Protein AF-A0A813ID48-F1 (afdb_monomer)

Organism: Polarella glacialis (NCBI:txid89957)

Sequence (102 aa):
VVLSDLGELQAEATKAHIAMNQPALGSARGAASYATLDWDRLPDRAAFGYFDVVFAGDVIWHETLVEPFLKALSWAASGPGLGEAVLSHKVRDKESVDLFEK

Solvent-accessible surface area (backbone atoms only — not comparable to full-atom values): 6299 Å² total; per-residue (Å²): 89,78,45,68,44,76,40,71,77,58,46,55,54,50,51,50,52,48,62,74,40,43,69,60,32,53,74,70,75,47,60,75,48,78,48,75,50,38,52,92,59,71,72,63,55,84,83,75,58,66,36,48,65,47,76,50,69,60,76,69,81,49,78,84,40,49,64,40,47,51,52,40,50,53,56,59,54,67,31,82,72,47,76,49,78,48,80,47,68,75,88,73,52,74,76,64,48,63,74,76,76,118

Secondary structure (DSSP, 8-state):
-EEEES-THHHHHHHHHHHHHHHHHHHTT---EEEE--TTSPPPHHHH---SEEEEES---SGGGHHHHHHHHHHHHTSTT--EEEEE-----HHHHTTT--

Mean predicted aligned error: 5.41 Å

Foldseek 3Di:
DEAEDQDDPVQVVVVVVQVVCVVVCVVVVHHYYYDYADLVDGDDDVVVDADQEAEDEAQCLDPVVVVSVVSSQCSNQVDPNHDYYYYHHDDDDPVNNVVPPD

Radius of gyration: 15.35 Å; Cα contacts (8 Å, |Δi|>4): 109; chains: 1; bounding box: 36×31×41 Å

Structure (mmCIF, N/CA/C/O backbone):
data_AF-A0A813ID48-F1
#
_entry.id   AF-A0A813ID48-F1
#
loop_
_atom_site.group_PDB
_atom_site.id
_atom_site.type_symbol
_atom_site.label_atom_id
_atom_site.label_alt_id
_atom_site.label_comp_id
_atom_site.label_asym_id
_atom_site.label_entity_id
_atom_site.label_seq_id
_atom_site.pdbx_PDB_ins_code
_atom_site.Cartn_x
_atom_site.Cartn_y
_atom_site.Cartn_z
_atom_site.occupancy
_atom_site.B_iso_or_equiv
_atom_site.auth_seq_id
_atom_site.auth_comp_id
_atom_site.auth_asym_id
_atom_site.auth_atom_id
_atom_site.pdbx_PDB_model_num
ATOM 1 N N . VAL A 1 1 ? -9.184 3.116 5.670 1.00 93.44 1 VAL A N 1
ATOM 2 C CA . VAL A 1 1 ? -8.216 2.701 4.630 1.00 93.44 1 VAL A CA 1
ATOM 3 C C . VAL A 1 1 ? -6.830 3.136 5.056 1.00 93.44 1 VAL A C 1
ATOM 5 O O . VAL A 1 1 ? -6.678 4.264 5.509 1.00 93.44 1 VAL A O 1
ATOM 8 N N . VAL A 1 2 ? -5.843 2.256 4.930 1.00 96.00 2 VAL A N 1
ATOM 9 C CA . VAL A 1 2 ? -4.428 2.614 5.073 1.00 96.00 2 VAL A CA 1
ATOM 10 C C . VAL A 1 2 ? -3.844 2.669 3.666 1.00 96.00 2 VAL A C 1
ATOM 12 O O . VAL A 1 2 ? -3.940 1.690 2.933 1.00 96.00 2 VAL A O 1
ATOM 15 N N . LEU A 1 3 ? -3.310 3.822 3.272 1.00 96.00 3 LEU A N 1
ATOM 16 C CA . LEU A 1 3 ? -2.565 3.995 2.027 1.00 96.00 3 LEU A CA 1
ATOM 17 C C . LEU A 1 3 ? -1.080 3.796 2.322 1.00 96.00 3 LEU A C 1
ATOM 19 O O . LEU A 1 3 ? -0.583 4.307 3.327 1.00 96.00 3 LE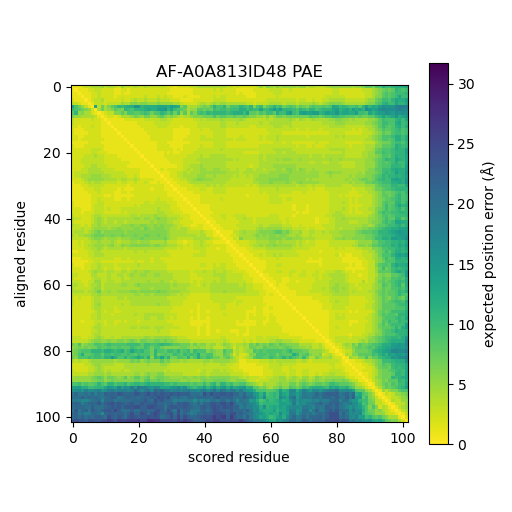U A O 1
ATOM 23 N N . SER A 1 4 ? -0.374 3.073 1.458 1.00 95.25 4 SER A N 1
ATOM 24 C CA . SER A 1 4 ? 1.031 2.744 1.684 1.00 95.25 4 SER A CA 1
ATOM 25 C C . SER A 1 4 ? 1.882 2.858 0.433 1.00 95.25 4 SER A C 1
ATOM 27 O O . SER A 1 4 ? 1.420 2.532 -0.655 1.00 95.25 4 SER A O 1
ATOM 29 N N . ASP A 1 5 ? 3.132 3.268 0.628 1.00 93.81 5 ASP A N 1
ATOM 30 C CA . ASP A 1 5 ? 4.184 3.353 -0.389 1.00 93.81 5 ASP A CA 1
ATOM 31 C C . ASP A 1 5 ? 5.555 3.191 0.307 1.00 93.81 5 ASP A C 1
ATOM 33 O O . ASP A 1 5 ? 5.615 3.176 1.543 1.00 93.81 5 ASP A O 1
ATOM 37 N N . LEU A 1 6 ? 6.648 3.118 -0.457 1.00 89.19 6 LEU A N 1
ATOM 38 C CA . LEU A 1 6 ? 8.023 3.005 0.040 1.00 89.19 6 LEU A CA 1
ATOM 39 C C . LEU A 1 6 ? 8.449 4.225 0.877 1.00 89.19 6 LEU A C 1
ATOM 41 O O . LEU A 1 6 ? 9.276 4.099 1.778 1.00 89.19 6 LEU A O 1
ATOM 45 N N . GLY A 1 7 ? 7.851 5.397 0.634 1.00 81.50 7 GLY A N 1
ATOM 46 C CA . GLY A 1 7 ? 8.082 6.608 1.424 1.00 81.50 7 GLY A CA 1
ATOM 47 C C . GLY A 1 7 ? 8.418 7.846 0.597 1.00 81.50 7 GLY A C 1
ATOM 48 O O . GLY A 1 7 ? 7.973 8.009 -0.537 1.00 81.50 7 GLY A O 1
ATOM 49 N N . GLU A 1 8 ? 9.195 8.738 1.216 1.00 84.19 8 GLU A N 1
ATOM 50 C CA . GLU A 1 8 ? 9.801 9.918 0.584 1.00 84.19 8 GLU A CA 1
ATOM 51 C C . GLU A 1 8 ? 8.786 10.914 -0.009 1.00 84.19 8 GLU A C 1
ATOM 53 O O . GLU A 1 8 ? 7.845 11.331 0.671 1.00 84.19 8 GLU A O 1
ATOM 58 N N . LEU A 1 9 ? 8.988 11.327 -1.267 1.00 73.38 9 LEU A N 1
ATOM 59 C CA . LEU A 1 9 ? 8.165 12.320 -1.958 1.00 73.38 9 LEU A CA 1
ATOM 60 C C . LEU A 1 9 ? 6.687 11.905 -2.011 1.00 73.38 9 LEU A C 1
ATOM 62 O O . LEU A 1 9 ? 5.805 12.757 -1.878 1.00 73.38 9 LEU A O 1
ATOM 66 N N . GLN A 1 10 ? 6.406 10.601 -2.115 1.00 84.50 10 GLN A N 1
ATOM 67 C CA . GLN A 1 10 ? 5.030 10.108 -2.209 1.00 84.50 10 GLN A CA 1
ATOM 68 C C . GLN A 1 10 ? 4.309 10.081 -0.869 1.00 84.50 10 GLN A C 1
ATOM 70 O O . GLN A 1 10 ? 3.083 10.213 -0.836 1.00 84.50 10 GLN A O 1
ATOM 75 N N . ALA A 1 11 ? 5.044 9.996 0.242 1.00 92.38 11 ALA A N 1
ATOM 76 C CA . ALA A 1 11 ? 4.453 10.095 1.569 1.00 92.38 11 ALA A CA 1
ATOM 77 C C . ALA A 1 11 ? 3.818 11.475 1.784 1.00 92.38 11 ALA A C 1
ATOM 79 O O . ALA A 1 11 ? 2.671 11.567 2.222 1.00 92.38 11 ALA A O 1
ATOM 80 N N . GLU A 1 12 ? 4.534 12.546 1.440 1.00 93.50 12 GLU A N 1
ATOM 81 C CA . GLU A 1 12 ? 4.043 13.914 1.627 1.00 93.50 12 GLU A CA 1
ATOM 82 C C . GLU A 1 12 ? 2.871 14.230 0.694 1.00 93.50 12 GLU A C 1
ATOM 84 O O . GLU A 1 12 ? 1.842 14.734 1.153 1.00 93.50 12 GLU A O 1
ATOM 89 N N . ALA A 1 13 ? 2.960 13.842 -0.583 1.00 94.38 13 ALA A N 1
ATOM 90 C CA . ALA A 1 13 ? 1.856 14.004 -1.528 1.00 94.38 13 ALA A CA 1
ATOM 91 C C . ALA A 1 13 ? 0.600 13.234 -1.083 1.00 94.38 13 ALA A C 1
ATOM 93 O O . ALA A 1 13 ? -0.505 13.781 -1.076 1.00 94.38 13 ALA A O 1
ATOM 94 N N . THR A 1 14 ? 0.757 11.983 -0.640 1.00 96.25 14 THR A N 1
ATOM 95 C CA . THR A 1 14 ? -0.370 11.160 -0.179 1.00 96.25 14 THR A CA 1
ATOM 96 C C . THR A 1 14 ? -1.017 11.743 1.072 1.00 96.25 14 THR A C 1
ATOM 98 O O . THR A 1 14 ? -2.241 11.856 1.134 1.00 96.25 14 THR A O 1
ATOM 101 N N . LYS A 1 15 ? -0.222 12.174 2.059 1.00 96.50 15 LYS A N 1
ATOM 102 C CA . LYS A 1 15 ? -0.742 12.838 3.265 1.00 96.50 15 LYS A CA 1
ATOM 103 C C . LYS A 1 15 ? -1.483 14.131 2.923 1.00 96.50 15 LYS A C 1
ATOM 105 O O . LYS A 1 15 ? -2.564 14.364 3.465 1.00 96.50 15 LYS A O 1
ATOM 110 N N . ALA A 1 16 ? -0.951 14.938 2.004 1.00 96.56 16 ALA A N 1
ATOM 111 C CA . ALA A 1 16 ? -1.615 16.150 1.534 1.00 96.56 16 ALA A CA 1
ATOM 112 C C . ALA A 1 16 ? -2.961 15.830 0.862 1.00 96.56 16 ALA A C 1
ATOM 114 O O . ALA A 1 16 ? -3.974 16.443 1.197 1.00 96.56 16 ALA A O 1
ATOM 115 N N . HIS A 1 17 ? -3.016 14.816 -0.007 1.00 96.94 17 HIS A N 1
ATOM 116 C CA . HIS A 1 17 ? -4.266 14.376 -0.631 1.00 96.94 17 HIS A CA 1
ATOM 117 C C . HIS A 1 17 ? -5.276 13.831 0.383 1.00 96.94 17 HIS A C 1
ATOM 119 O O . HIS A 1 17 ? -6.464 14.135 0.274 1.00 96.94 17 HIS A O 1
ATOM 125 N N . ILE A 1 18 ? -4.832 13.081 1.397 1.00 97.75 18 ILE A N 1
ATOM 126 C CA . ILE A 1 18 ? -5.699 12.658 2.505 1.00 97.75 18 ILE A CA 1
ATOM 127 C C . ILE A 1 18 ? -6.291 13.891 3.198 1.00 97.75 18 ILE A C 1
ATOM 129 O O . IL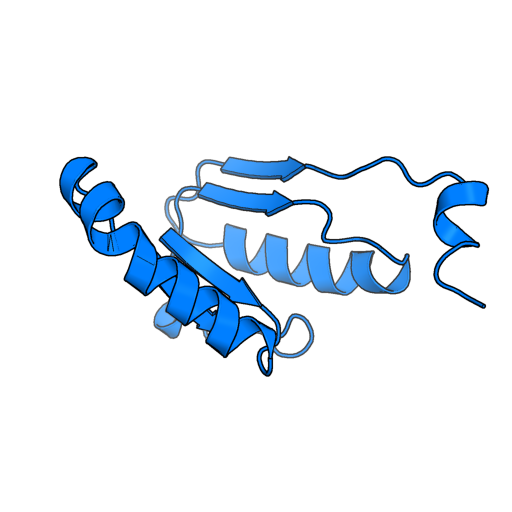E A 1 18 ? -7.505 13.951 3.387 1.00 97.75 18 ILE A O 1
ATOM 133 N N . ALA A 1 19 ? -5.462 14.884 3.542 1.00 97.62 19 ALA A N 1
ATOM 134 C CA . ALA A 1 19 ? -5.901 16.110 4.209 1.00 97.62 19 ALA A CA 1
ATOM 135 C C . ALA A 1 19 ? -6.926 16.891 3.370 1.00 97.62 19 ALA A C 1
ATOM 137 O O . ALA A 1 19 ? -7.974 17.284 3.882 1.00 97.62 19 ALA A O 1
ATOM 138 N N . MET A 1 20 ? -6.670 17.046 2.068 1.00 98.12 20 MET A N 1
ATOM 139 C CA . MET A 1 20 ? -7.578 17.717 1.132 1.00 98.12 20 MET A CA 1
ATOM 140 C C . MET A 1 20 ? -8.938 17.014 1.007 1.00 98.12 20 MET A C 1
ATOM 142 O O . MET A 1 20 ? -9.950 17.674 0.787 1.00 98.12 20 MET A O 1
ATOM 146 N N . ASN A 1 21 ? -8.980 15.688 1.172 1.00 98.06 21 ASN A N 1
ATOM 147 C CA . ASN A 1 21 ? -10.199 14.889 1.031 1.00 98.06 21 ASN A CA 1
ATOM 148 C C . ASN A 1 21 ? -10.922 14.608 2.359 1.00 98.06 21 ASN A C 1
ATOM 150 O O . ASN A 1 21 ? -11.964 13.949 2.346 1.00 98.06 21 ASN A O 1
ATOM 154 N N . GLN A 1 22 ? -10.442 15.126 3.496 1.00 97.06 22 GLN A N 1
ATOM 155 C CA . GLN A 1 22 ? -11.078 14.914 4.806 1.00 97.06 22 GLN A CA 1
ATOM 156 C C . GLN A 1 22 ? -12.589 15.217 4.835 1.00 97.06 22 GLN A C 1
ATOM 158 O O . GLN A 1 22 ? -13.329 14.404 5.392 1.00 97.06 22 GLN A O 1
ATOM 163 N N . PRO A 1 23 ? -13.105 16.295 4.204 1.00 97.25 23 PRO A N 1
ATOM 164 C CA . PRO A 1 23 ? -14.549 16.545 4.178 1.00 97.25 23 PRO A CA 1
ATOM 165 C C . PRO A 1 23 ? -15.353 15.430 3.486 1.00 97.25 23 PRO A C 1
ATOM 167 O O . PRO A 1 23 ? -16.427 15.044 3.959 1.00 97.25 23 PRO A O 1
ATOM 170 N N . ALA A 1 24 ? -14.828 14.882 2.387 1.00 97.12 24 ALA A N 1
ATOM 171 C CA . ALA A 1 24 ? -15.466 13.795 1.648 1.00 97.12 24 ALA A CA 1
ATOM 172 C C . ALA A 1 24 ? -15.386 12.472 2.425 1.00 97.12 24 ALA A C 1
ATOM 174 O O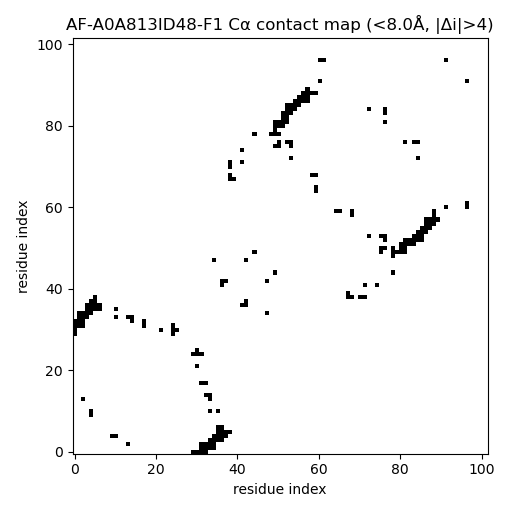 . ALA A 1 24 ? -16.386 11.761 2.532 1.00 97.12 24 ALA A O 1
ATOM 175 N N . LEU A 1 25 ? -14.230 12.186 3.038 1.00 95.25 25 LEU A N 1
ATOM 176 C CA . LEU A 1 25 ? -14.039 11.027 3.915 1.00 95.25 25 LEU A CA 1
ATOM 177 C C . LEU A 1 25 ? -15.026 11.055 5.089 1.00 95.25 25 LEU A C 1
ATOM 179 O O . LEU A 1 25 ? -15.741 10.079 5.311 1.00 95.25 25 LEU A O 1
ATOM 183 N N . GLY A 1 26 ? -15.139 12.196 5.776 1.00 95.00 26 GLY A N 1
ATOM 184 C CA . GLY A 1 26 ? -16.080 12.384 6.879 1.00 95.00 26 GLY A CA 1
ATOM 185 C C . GLY A 1 26 ? -17.539 12.200 6.453 1.00 95.00 26 GLY A C 1
ATOM 186 O O . GLY A 1 26 ? -18.301 11.522 7.142 1.00 95.00 26 GLY A O 1
ATOM 187 N N . SER A 1 27 ? -17.918 12.716 5.278 1.00 96.25 27 SER A N 1
ATOM 188 C CA . SER A 1 27 ? -19.273 12.546 4.722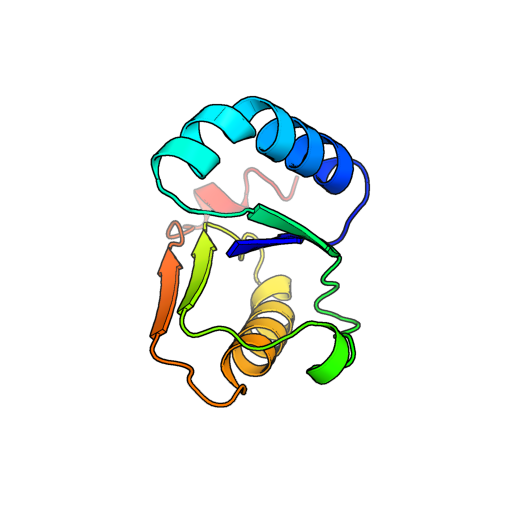 1.00 96.25 27 SER A CA 1
ATOM 189 C C . SER A 1 27 ? -19.612 11.081 4.421 1.00 96.25 27 SER A C 1
ATOM 191 O O . SER A 1 27 ? -20.749 10.655 4.620 1.00 96.25 27 SER A O 1
ATOM 193 N N . ALA A 1 28 ? -18.618 10.290 4.006 1.00 95.81 28 ALA A N 1
ATOM 194 C CA . ALA A 1 28 ? -18.742 8.849 3.790 1.00 95.81 28 ALA A CA 1
ATOM 195 C C . ALA A 1 28 ? -18.616 8.014 5.081 1.00 95.81 28 ALA A C 1
ATOM 197 O O . ALA A 1 28 ? -18.663 6.786 5.017 1.00 95.81 28 ALA A O 1
ATOM 198 N N . ARG A 1 29 ? -18.429 8.654 6.248 1.00 96.31 29 ARG A N 1
ATOM 199 C CA . ARG A 1 29 ? -18.067 8.007 7.528 1.00 96.31 29 ARG A CA 1
ATOM 200 C C . ARG A 1 29 ? -16.7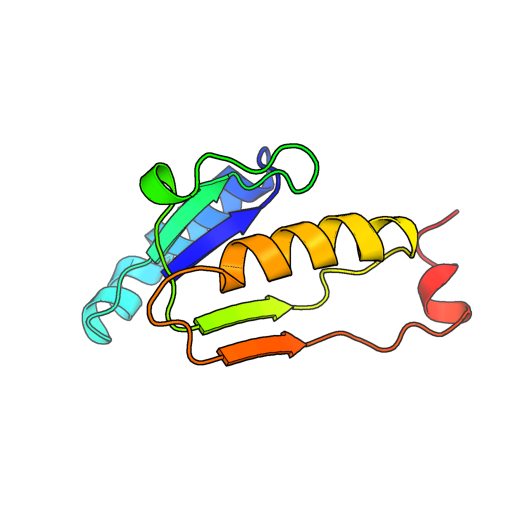97 7.151 7.433 1.00 96.31 29 ARG A C 1
ATOM 202 O O . ARG A 1 29 ? -16.627 6.192 8.183 1.00 96.31 29 ARG A O 1
ATOM 209 N N . GLY A 1 30 ? -15.922 7.489 6.493 1.00 95.31 30 GLY A N 1
ATOM 210 C CA . GLY A 1 30 ? -14.654 6.824 6.258 1.00 95.31 30 GLY A CA 1
ATOM 211 C C . GLY A 1 30 ? -13.495 7.545 6.935 1.00 95.31 30 GLY A C 1
ATOM 212 O O . GLY A 1 30 ? -13.593 8.698 7.351 1.00 95.31 30 GLY A O 1
ATOM 213 N N . ALA A 1 31 ? -12.362 6.855 6.995 1.00 96.19 31 ALA A N 1
ATOM 214 C CA . ALA A 1 31 ? -11.091 7.421 7.417 1.00 96.19 31 ALA A CA 1
ATOM 215 C C . ALA A 1 31 ? -9.967 6.891 6.525 1.00 96.19 31 ALA A C 1
ATOM 217 O O . ALA A 1 31 ? -10.002 5.737 6.075 1.00 96.19 31 ALA A O 1
ATOM 218 N N . ALA A 1 32 ? -8.964 7.733 6.296 1.00 97.31 32 ALA A N 1
ATOM 219 C CA . ALA A 1 32 ? -7.751 7.377 5.581 1.00 97.31 32 ALA A CA 1
ATOM 220 C C . ALA A 1 32 ? -6.520 7.793 6.390 1.00 97.31 32 ALA A C 1
ATOM 222 O O . ALA A 1 32 ? -6.501 8.868 6.991 1.00 97.31 32 ALA A O 1
ATOM 223 N N . SER A 1 33 ? -5.500 6.945 6.384 1.00 96.19 33 SER A N 1
ATOM 224 C CA . SER A 1 33 ? -4.179 7.228 6.944 1.00 96.19 33 SER A CA 1
ATOM 225 C C . SER A 1 33 ? -3.093 6.786 5.969 1.00 96.19 33 SER A C 1
ATOM 227 O O . SER A 1 33 ? -3.361 6.039 5.028 1.00 96.19 33 SER A O 1
ATOM 229 N N . TYR A 1 34 ? -1.873 7.269 6.191 1.00 95.81 34 TYR A N 1
ATOM 230 C CA . TYR A 1 34 ? -0.691 6.834 5.458 1.00 95.81 34 TYR A CA 1
ATOM 231 C C . TYR A 1 34 ? 0.223 6.017 6.374 1.00 95.81 34 TYR A C 1
ATOM 233 O O . TYR A 1 34 ? 0.452 6.418 7.517 1.00 95.81 34 TYR A O 1
ATOM 241 N N . ALA A 1 35 ? 0.773 4.921 5.860 1.00 94.62 35 ALA A N 1
ATOM 242 C CA . ALA A 1 35 ? 1.822 4.150 6.514 1.00 94.62 35 ALA A CA 1
ATOM 243 C C . ALA A 1 35 ? 2.859 3.691 5.484 1.00 94.62 35 ALA A C 1
ATOM 245 O O . ALA A 1 35 ? 2.504 3.211 4.412 1.00 94.62 35 ALA A O 1
ATOM 246 N N . THR A 1 36 ? 4.142 3.815 5.811 1.00 93.94 36 THR A N 1
ATOM 247 C CA . THR A 1 36 ? 5.211 3.312 4.943 1.00 93.94 36 THR A CA 1
ATOM 248 C C . THR A 1 36 ? 5.195 1.786 4.913 1.00 93.94 36 THR A C 1
ATOM 250 O O . THR A 1 36 ? 5.111 1.148 5.963 1.00 93.94 36 THR A O 1
ATOM 253 N N . LEU A 1 37 ? 5.299 1.213 3.714 1.00 94.19 37 LEU A N 1
ATOM 254 C CA . LEU A 1 37 ? 5.412 -0.224 3.497 1.00 94.19 37 LEU A CA 1
ATOM 255 C C . LEU A 1 37 ? 6.517 -0.490 2.475 1.00 94.19 37 LEU A C 1
ATOM 257 O O . LEU A 1 37 ? 6.302 -0.382 1.271 1.00 94.19 37 LEU A O 1
ATOM 261 N N . ASP A 1 38 ? 7.689 -0.855 2.980 1.00 93.75 38 ASP A N 1
ATOM 262 C CA . ASP A 1 38 ? 8.797 -1.357 2.175 1.00 93.75 38 ASP A CA 1
ATOM 263 C C . ASP A 1 38 ? 8.590 -2.860 1.926 1.00 93.75 38 ASP A C 1
ATOM 265 O O . ASP A 1 38 ? 8.505 -3.651 2.869 1.00 93.75 38 ASP A O 1
ATOM 269 N N . TRP A 1 39 ? 8.475 -3.260 0.660 1.00 94.38 39 TRP A N 1
ATOM 270 C CA . TRP A 1 39 ? 8.247 -4.659 0.286 1.00 94.38 39 TRP A CA 1
ATOM 271 C C . TRP A 1 39 ? 9.453 -5.558 0.560 1.00 94.38 39 TRP A C 1
ATOM 273 O O . TRP A 1 39 ? 9.274 -6.755 0.792 1.00 94.38 39 TRP A O 1
ATOM 283 N N . ASP A 1 40 ? 10.659 -4.993 0.599 1.00 93.62 40 ASP A N 1
ATOM 284 C CA . ASP A 1 40 ? 11.880 -5.724 0.936 1.00 93.62 40 ASP A CA 1
ATOM 285 C C . ASP A 1 40 ? 12.071 -5.847 2.455 1.00 93.62 40 ASP A C 1
ATOM 287 O O . ASP A 1 40 ? 12.850 -6.679 2.933 1.00 93.62 40 ASP A O 1
ATOM 291 N N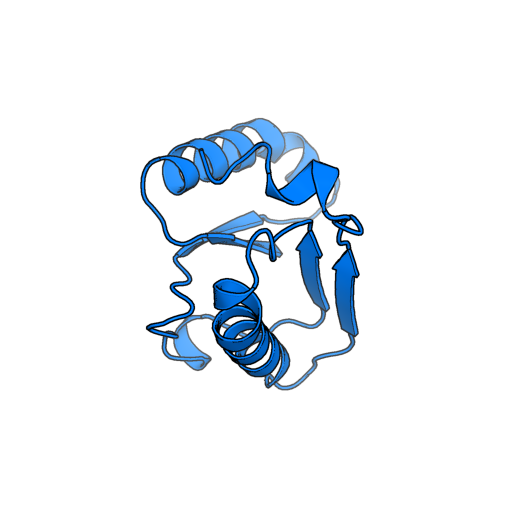 . ARG A 1 41 ? 11.354 -5.029 3.235 1.00 93.62 41 ARG A N 1
ATOM 292 C CA . ARG A 1 41 ? 11.449 -4.955 4.700 1.00 93.62 41 ARG A CA 1
ATOM 293 C C . ARG A 1 41 ? 10.072 -4.808 5.333 1.00 93.62 41 ARG A C 1
ATOM 295 O O . ARG A 1 41 ? 9.739 -3.786 5.933 1.00 93.62 41 ARG A O 1
ATOM 302 N N . LEU A 1 42 ? 9.281 -5.870 5.212 1.00 93.56 42 LEU A N 1
ATOM 303 C CA . LEU A 1 42 ? 7.920 -5.908 5.736 1.00 93.56 42 LEU A CA 1
ATOM 304 C C . LEU A 1 42 ? 7.906 -5.659 7.259 1.00 93.56 42 LEU A C 1
ATOM 306 O O . LEU A 1 42 ? 8.678 -6.292 7.988 1.00 93.56 42 LEU A O 1
ATOM 310 N N . PRO A 1 43 ? 7.043 -4.756 7.758 1.00 92.50 43 PRO A N 1
ATOM 311 C CA . PRO A 1 43 ? 6.966 -4.450 9.177 1.00 92.50 43 PRO A CA 1
ATOM 312 C C . PRO A 1 43 ? 6.278 -5.577 9.956 1.00 92.50 43 PRO A C 1
ATOM 314 O O . PRO A 1 43 ? 5.689 -6.507 9.392 1.00 92.50 43 PRO A O 1
ATOM 317 N N . ASP A 1 44 ? 6.299 -5.461 11.284 1.00 90.69 44 ASP A N 1
ATOM 318 C CA . ASP A 1 44 ? 5.476 -6.317 12.131 1.00 90.69 44 ASP A CA 1
ATOM 319 C C . ASP A 1 44 ? 3.984 -6.150 11.792 1.00 90.69 44 ASP A C 1
ATOM 321 O O . ASP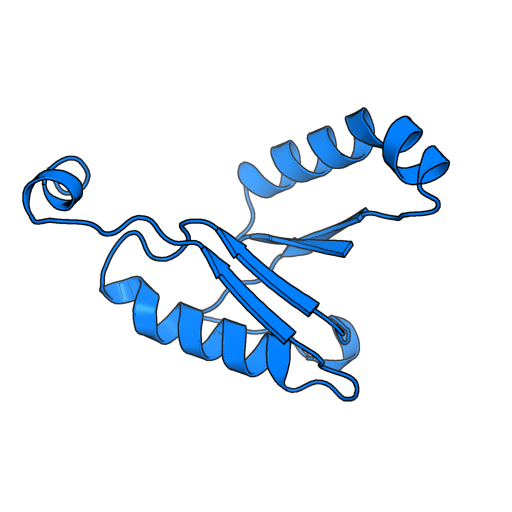 A 1 44 ? 3.452 -5.038 11.703 1.00 90.69 44 ASP A O 1
ATOM 325 N N . ARG A 1 45 ? 3.299 -7.281 11.608 1.00 87.88 45 ARG A N 1
ATOM 326 C CA . ARG A 1 45 ? 1.886 -7.319 11.216 1.00 87.88 45 ARG A CA 1
ATOM 327 C C . ARG A 1 45 ? 0.988 -6.707 12.286 1.00 87.88 45 ARG A C 1
ATOM 329 O O . ARG A 1 45 ? 0.087 -5.946 11.941 1.00 87.88 45 ARG A O 1
ATOM 336 N N . ALA A 1 46 ? 1.202 -7.034 13.559 1.00 86.19 46 ALA A N 1
ATOM 337 C CA . ALA A 1 46 ? 0.323 -6.571 14.628 1.00 86.19 46 ALA A CA 1
ATOM 338 C C . ALA A 1 46 ? 0.392 -5.045 14.783 1.00 86.19 46 ALA A C 1
ATOM 340 O O . ALA A 1 46 ? -0.634 -4.411 15.024 1.00 86.19 46 ALA A O 1
ATOM 341 N N . ALA A 1 47 ? 1.573 -4.457 14.573 1.00 86.50 47 ALA A N 1
ATOM 342 C CA . ALA A 1 47 ? 1.755 -3.009 14.557 1.00 86.50 47 ALA A CA 1
ATOM 343 C C . ALA A 1 47 ? 1.115 -2.322 13.335 1.00 86.50 47 ALA A C 1
ATOM 345 O O . ALA A 1 47 ? 0.623 -1.201 13.455 1.00 86.50 47 ALA A O 1
ATOM 346 N N . PHE A 1 48 ? 1.116 -2.973 12.166 1.00 90.00 48 PHE A N 1
ATOM 347 C CA . PHE A 1 48 ? 0.583 -2.391 10.928 1.00 90.00 48 PHE A CA 1
ATOM 348 C C . PHE A 1 48 ? -0.940 -2.546 10.786 1.00 90.00 48 PHE A C 1
ATOM 350 O O . PHE A 1 48 ? -1.609 -1.682 10.220 1.00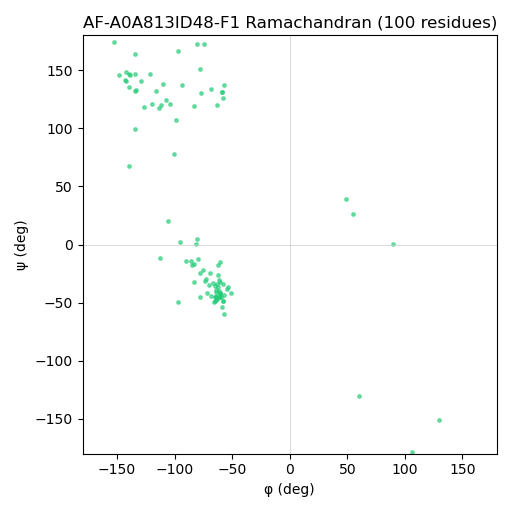 90.00 48 PHE A O 1
ATOM 357 N N . GLY A 1 49 ? -1.491 -3.640 11.313 1.00 91.44 49 GLY A N 1
ATOM 358 C CA . GLY A 1 49 ? -2.920 -3.932 11.324 1.00 91.44 49 GLY A CA 1
ATOM 359 C C . GLY A 1 49 ? -3.359 -5.020 10.343 1.00 91.44 49 GLY A C 1
ATOM 360 O O . GLY A 1 49 ? -2.559 -5.635 9.625 1.00 91.44 49 GLY A O 1
ATOM 361 N N . TYR A 1 50 ? -4.670 -5.254 10.352 1.00 94.06 50 TYR A N 1
ATOM 362 C CA . TYR A 1 50 ? -5.369 -6.279 9.582 1.00 94.06 50 TYR A CA 1
ATOM 363 C C . TYR A 1 50 ? -6.415 -5.631 8.682 1.00 94.06 50 TYR A C 1
ATOM 365 O O . TYR A 1 50 ? -6.996 -4.605 9.044 1.00 94.06 50 TYR A O 1
ATOM 373 N N . PHE A 1 51 ? -6.635 -6.223 7.512 1.00 94.19 51 PHE A N 1
ATOM 374 C CA . PHE A 1 51 ? -7.444 -5.627 6.459 1.00 94.19 51 PHE A CA 1
ATOM 375 C C . PHE A 1 51 ? -8.424 -6.654 5.907 1.00 94.19 51 PHE A C 1
ATOM 377 O O . PHE A 1 51 ? -8.023 -7.765 5.574 1.00 94.19 51 PHE A O 1
ATOM 384 N N . ASP A 1 52 ? -9.688 -6.259 5.766 1.00 95.56 52 ASP A N 1
ATOM 385 C CA . ASP A 1 52 ? -10.706 -7.081 5.105 1.00 95.56 52 ASP A CA 1
ATOM 386 C C . ASP A 1 52 ? -10.500 -7.099 3.582 1.00 95.56 52 ASP A C 1
ATOM 388 O O . ASP A 1 52 ? -10.791 -8.088 2.911 1.00 95.56 52 ASP A O 1
ATOM 392 N N . VAL A 1 53 ? -9.977 -5.995 3.035 1.00 96.00 53 VAL A N 1
ATOM 393 C CA . VAL A 1 53 ? -9.699 -5.817 1.608 1.00 96.00 53 VAL A CA 1
ATOM 394 C C . VAL A 1 53 ? -8.318 -5.202 1.419 1.00 96.00 53 VAL A C 1
ATOM 396 O O . VAL A 1 53 ? -7.994 -4.184 2.035 1.00 96.00 53 VAL A O 1
ATOM 399 N N . VAL A 1 54 ? -7.529 -5.788 0.521 1.00 95.94 54 VAL A N 1
ATOM 400 C CA . VAL A 1 54 ? -6.245 -5.243 0.058 1.00 95.94 54 VAL A CA 1
ATOM 401 C C . VAL A 1 54 ? -6.364 -4.925 -1.427 1.00 95.94 54 VAL A C 1
ATOM 403 O O . VAL A 1 54 ? -6.842 -5.755 -2.194 1.00 95.94 54 VAL A O 1
ATOM 406 N N . PHE A 1 55 ? -5.933 -3.740 -1.856 1.00 96.50 55 PHE A N 1
ATOM 407 C CA . PHE A 1 55 ? -5.978 -3.363 -3.268 1.00 96.50 55 PHE A CA 1
ATOM 408 C C . PHE A 1 55 ? -4.676 -2.721 -3.741 1.00 96.50 55 PHE A C 1
ATOM 410 O O . PHE A 1 55 ? -4.008 -2.015 -2.988 1.00 96.50 55 PHE A O 1
ATOM 417 N N . ALA A 1 56 ? -4.337 -2.957 -5.007 1.00 95.69 56 ALA A N 1
ATOM 418 C CA . ALA A 1 56 ? -3.176 -2.375 -5.669 1.00 95.69 56 ALA A CA 1
ATOM 419 C C . ALA A 1 56 ? -3.503 -2.025 -7.129 1.00 95.69 56 ALA A C 1
ATOM 421 O O . ALA A 1 56 ? -4.209 -2.768 -7.815 1.00 95.69 56 ALA A O 1
ATOM 422 N N . GLY A 1 57 ? -2.993 -0.882 -7.596 1.00 94.06 57 GLY A N 1
ATOM 423 C CA . GLY A 1 57 ? -3.216 -0.359 -8.944 1.00 94.06 57 GLY A CA 1
ATOM 424 C C . GLY A 1 57 ? -1.900 -0.058 -9.654 1.00 94.06 57 GLY A C 1
ATOM 425 O O . GLY A 1 57 ? -1.136 0.771 -9.180 1.00 94.06 57 GLY A O 1
ATOM 426 N N . ASP A 1 58 ? -1.647 -0.736 -10.771 1.00 91.12 58 ASP A N 1
ATOM 427 C CA . ASP A 1 58 ? -0.476 -0.579 -11.647 1.00 91.12 58 ASP A CA 1
ATOM 428 C C . ASP A 1 58 ? 0.893 -0.574 -10.935 1.00 91.12 58 ASP A C 1
ATOM 430 O O . ASP A 1 58 ? 1.809 0.161 -11.290 1.00 91.12 58 ASP A O 1
ATOM 434 N N . VAL A 1 59 ? 1.039 -1.424 -9.916 1.00 91.44 59 VAL A N 1
ATOM 435 C CA . VAL A 1 59 ? 2.228 -1.439 -9.047 1.00 91.44 59 VAL A CA 1
ATOM 436 C C . VAL A 1 59 ? 3.398 -2.275 -9.589 1.00 91.44 59 VAL A C 1
ATOM 438 O O . VAL A 1 59 ? 4.530 -2.107 -9.145 1.00 91.44 59 VAL A O 1
ATOM 441 N N . ILE A 1 60 ? 3.148 -3.167 -10.554 1.00 89.69 60 ILE A N 1
ATOM 442 C CA . ILE A 1 60 ? 4.158 -4.066 -11.137 1.00 89.69 60 ILE A CA 1
ATOM 443 C C . ILE A 1 60 ? 4.631 -3.500 -12.474 1.00 89.69 60 ILE A C 1
ATOM 445 O O . ILE A 1 60 ? 4.205 -3.932 -13.536 1.00 89.69 60 ILE A O 1
ATOM 449 N N . TRP A 1 61 ? 5.495 -2.496 -12.451 1.00 86.12 61 TRP A N 1
ATOM 450 C CA . TRP A 1 61 ? 5.913 -1.839 -13.690 1.00 86.12 61 TRP A CA 1
ATOM 451 C C . TRP A 1 61 ? 7.149 -2.449 -14.364 1.00 86.12 61 TRP A C 1
ATOM 453 O O . TRP A 1 61 ? 7.386 -2.175 -15.541 1.00 86.12 61 TRP A O 1
ATOM 463 N N . HIS A 1 62 ? 7.871 -3.295 -13.630 1.00 86.69 62 HIS A N 1
ATOM 464 C CA . HIS A 1 62 ? 9.074 -4.016 -14.034 1.00 86.69 62 HIS A CA 1
ATOM 465 C C . HIS A 1 62 ? 9.047 -5.427 -13.425 1.00 86.69 62 HIS A C 1
ATOM 467 O O . HIS A 1 62 ? 8.522 -5.618 -12.324 1.00 86.69 62 HIS A O 1
ATOM 473 N N . GLU A 1 63 ? 9.620 -6.420 -14.110 1.00 87.00 63 GLU A N 1
ATOM 474 C CA . GLU A 1 63 ? 9.547 -7.836 -13.706 1.00 87.00 63 GLU A CA 1
ATOM 475 C C . GLU A 1 63 ? 10.156 -8.103 -12.320 1.00 87.00 63 GLU A C 1
ATOM 477 O O . GLU A 1 63 ? 9.653 -8.927 -11.557 1.00 87.00 63 GLU A O 1
ATOM 482 N N . THR A 1 64 ? 11.191 -7.349 -11.942 1.00 90.56 64 THR A N 1
ATOM 483 C CA . THR A 1 64 ? 11.837 -7.455 -10.617 1.00 90.56 64 THR A CA 1
ATOM 484 C C . THR A 1 64 ? 10.908 -7.124 -9.451 1.00 90.56 64 THR A C 1
ATOM 486 O O . THR A 1 64 ? 11.208 -7.492 -8.319 1.00 90.56 64 THR A O 1
ATOM 489 N N . LEU A 1 65 ? 9.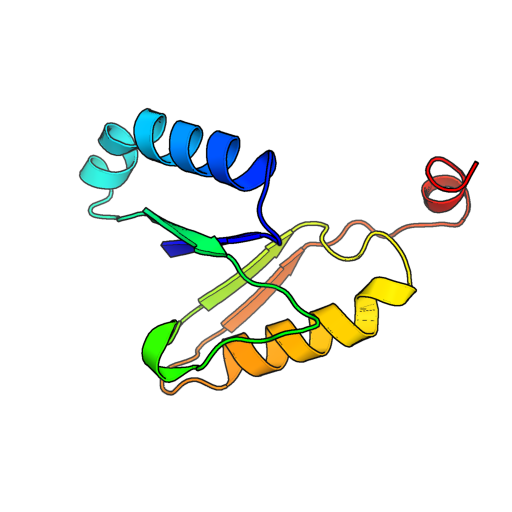781 -6.452 -9.703 1.00 91.12 65 LEU A N 1
ATOM 490 C CA . LEU A 1 65 ? 8.810 -6.079 -8.675 1.00 91.12 65 LEU A CA 1
ATOM 491 C C . LEU A 1 65 ? 7.793 -7.182 -8.395 1.00 91.12 65 LEU A C 1
ATOM 493 O O . LEU A 1 65 ? 7.119 -7.121 -7.370 1.00 91.12 65 LEU A O 1
ATOM 497 N N . VAL A 1 66 ? 7.691 -8.195 -9.262 1.00 91.50 66 VAL A N 1
ATOM 498 C CA . VAL A 1 66 ? 6.706 -9.275 -9.121 1.00 91.50 66 VAL A CA 1
ATOM 499 C C . VAL A 1 66 ? 6.891 -10.001 -7.791 1.00 91.50 66 VAL A C 1
ATOM 501 O O . VAL A 1 66 ? 5.949 -10.099 -7.007 1.00 91.50 66 VAL A O 1
ATOM 504 N N . GLU A 1 67 ? 8.098 -10.487 -7.498 1.00 95.19 67 GLU A N 1
ATOM 505 C CA . GLU A 1 67 ? 8.341 -11.245 -6.268 1.00 95.19 67 GLU A CA 1
ATOM 506 C C . GLU A 1 67 ? 8.187 -10.406 -4.986 1.00 95.19 67 GLU A C 1
ATOM 508 O O . GLU A 1 67 ? 7.473 -10.861 -4.085 1.00 95.19 67 GLU A O 1
ATOM 513 N N . PRO A 1 68 ? 8.800 -9.209 -4.857 1.00 95.44 68 PRO A N 1
ATOM 514 C CA . PRO A 1 68 ? 8.587 -8.349 -3.692 1.00 95.44 68 PRO A CA 1
ATOM 515 C C . PRO A 1 68 ? 7.111 -7.998 -3.489 1.00 95.44 68 PRO A C 1
ATOM 517 O O . PRO A 1 68 ? 6.598 -8.112 -2.374 1.00 95.44 68 PRO A O 1
ATOM 520 N N . PHE A 1 69 ? 6.392 -7.663 -4.566 1.00 95.12 69 PHE A N 1
ATOM 521 C CA . PHE A 1 69 ? 4.970 -7.351 -4.481 1.00 95.12 69 PHE A CA 1
ATOM 522 C C . PHE A 1 69 ? 4.142 -8.556 -4.029 1.00 95.12 69 PHE A C 1
ATOM 524 O O . PHE A 1 69 ? 3.307 -8.417 -3.140 1.00 95.12 69 PHE A O 1
ATOM 531 N N . LEU A 1 70 ? 4.376 -9.753 -4.578 1.00 94.75 70 LEU A N 1
ATOM 532 C CA . LEU A 1 70 ? 3.649 -10.956 -4.160 1.00 94.75 70 LEU A CA 1
ATOM 533 C C . LEU A 1 70 ? 3.905 -11.299 -2.687 1.00 94.75 70 LEU A C 1
ATOM 535 O O . LEU A 1 70 ? 2.974 -11.718 -1.993 1.00 94.75 70 LEU A O 1
ATOM 539 N N . LYS A 1 71 ? 5.128 -11.082 -2.184 1.00 95.56 71 LYS A N 1
ATOM 540 C CA . LYS A 1 71 ? 5.446 -11.218 -0.752 1.00 95.56 71 LYS A CA 1
ATOM 541 C C . LYS A 1 71 ? 4.672 -10.200 0.082 1.00 95.56 71 LYS A C 1
ATOM 543 O O . LYS A 1 71 ? 4.036 -10.588 1.059 1.00 95.56 71 LYS A O 1
ATOM 548 N N . ALA A 1 72 ? 4.670 -8.930 -0.322 1.00 95.56 72 ALA A N 1
ATOM 549 C CA . ALA A 1 72 ? 3.946 -7.867 0.369 1.00 95.56 72 ALA A CA 1
ATOM 550 C C . ALA A 1 72 ? 2.424 -8.075 0.349 1.00 95.56 72 ALA A C 1
ATOM 552 O O . ALA A 1 72 ? 1.772 -7.895 1.376 1.00 95.56 72 ALA A O 1
ATOM 553 N N . LEU A 1 73 ? 1.860 -8.513 -0.780 1.00 95.06 73 LEU A N 1
ATOM 554 C CA . LEU A 1 73 ? 0.442 -8.833 -0.926 1.00 95.06 73 LEU A CA 1
ATOM 555 C C . LEU A 1 73 ? 0.057 -10.026 -0.054 1.00 95.06 73 LEU A C 1
ATOM 557 O O . LEU A 1 73 ? -0.905 -9.937 0.700 1.00 95.06 73 LEU A O 1
ATOM 561 N N . SER A 1 74 ? 0.829 -11.116 -0.113 1.00 93.88 74 SER A N 1
ATOM 562 C CA . SER A 1 74 ? 0.594 -12.308 0.713 1.00 93.88 74 SER A CA 1
ATOM 563 C C . SER A 1 74 ? 0.682 -11.976 2.196 1.00 93.88 74 SER A C 1
ATOM 565 O O . SER A 1 74 ? -0.161 -12.409 2.973 1.00 93.88 74 SER A O 1
ATOM 567 N N . TRP A 1 75 ? 1.669 -11.160 2.580 1.00 94.75 75 TRP A N 1
ATOM 568 C CA . TRP A 1 75 ? 1.765 -10.607 3.921 1.00 94.75 75 TRP A CA 1
ATOM 569 C C . TRP A 1 75 ? 0.486 -9.831 4.238 1.00 94.75 75 TRP A C 1
ATOM 571 O O . TRP A 1 75 ? -0.189 -10.207 5.191 1.00 94.75 75 TRP A O 1
ATOM 581 N N . ALA A 1 76 ? 0.122 -8.789 3.475 1.00 93.31 76 ALA A N 1
ATOM 582 C CA . ALA A 1 76 ? -1.055 -7.928 3.705 1.00 93.31 76 ALA A CA 1
ATOM 583 C C . ALA A 1 76 ? -2.365 -8.718 3.843 1.00 93.31 76 ALA A C 1
ATOM 585 O O . ALA A 1 76 ? -3.205 -8.387 4.678 1.00 93.31 76 ALA A O 1
ATOM 586 N N . ALA A 1 77 ? -2.484 -9.789 3.063 1.00 92.31 77 ALA A N 1
ATOM 587 C CA . ALA A 1 77 ? -3.601 -10.715 3.015 1.00 92.31 77 ALA A CA 1
ATOM 588 C C . ALA A 1 77 ? -3.603 -11.764 4.152 1.00 92.31 77 ALA A C 1
ATOM 590 O O . ALA A 1 77 ? -4.599 -12.441 4.376 1.00 92.31 77 ALA A O 1
ATOM 591 N N . SER A 1 78 ? -2.521 -11.935 4.914 1.00 90.00 78 SER A N 1
ATOM 592 C CA . SER A 1 78 ? -2.421 -13.028 5.896 1.00 90.00 78 SER A CA 1
ATOM 593 C C . SER A 1 78 ? -3.138 -12.763 7.230 1.00 90.00 78 SER A C 1
ATOM 595 O O . SER A 1 78 ? -2.963 -13.524 8.183 1.00 90.00 78 SER A O 1
ATOM 597 N N . GLY A 1 79 ? -3.860 -11.649 7.357 1.00 83.62 79 GLY A N 1
ATOM 598 C CA . GLY A 1 79 ? -4.550 -11.252 8.583 1.00 83.62 79 GLY A CA 1
ATOM 599 C C . GLY A 1 79 ? -5.863 -12.005 8.825 1.00 83.62 79 GLY A C 1
ATOM 600 O O . GLY A 1 79 ? -6.536 -12.369 7.861 1.00 83.62 79 GLY A O 1
ATOM 601 N N . PRO A 1 80 ? -6.292 -12.211 10.086 1.00 85.44 80 PRO A N 1
ATOM 602 C CA . PRO A 1 80 ? -7.656 -12.639 10.364 1.00 85.44 80 PRO A CA 1
ATOM 603 C C . PRO A 1 80 ? -8.656 -11.644 9.765 1.00 85.44 80 PRO A C 1
ATOM 605 O O . PRO A 1 80 ? -8.485 -10.433 9.897 1.00 85.44 80 PRO A O 1
ATOM 608 N N . GLY A 1 81 ? -9.708 -12.171 9.142 1.00 83.00 81 GLY A N 1
ATOM 609 C CA . GLY A 1 81 ? -10.789 -11.365 8.574 1.00 83.00 81 GLY A CA 1
ATOM 610 C C . GLY A 1 81 ? -10.598 -10.932 7.120 1.00 83.00 81 GLY A C 1
ATOM 611 O O . GLY A 1 81 ? -11.505 -10.299 6.591 1.00 83.00 81 GLY A O 1
ATOM 612 N N . LEU A 1 82 ? -9.497 -11.298 6.442 1.00 88.00 82 LEU A N 1
ATOM 613 C CA . LEU A 1 82 ? -9.377 -11.000 5.011 1.00 88.00 82 LEU A CA 1
ATOM 614 C C . LEU A 1 82 ? -10.534 -11.633 4.223 1.00 88.00 82 LEU A C 1
ATOM 616 O O . LEU A 1 82 ? -10.740 -12.848 4.267 1.00 88.00 82 LEU A O 1
ATOM 620 N N . GLY A 1 83 ? -11.227 -10.798 3.452 1.00 86.31 83 GLY A N 1
ATOM 621 C CA . GLY A 1 83 ? -12.189 -11.203 2.438 1.00 86.31 83 GLY A CA 1
ATOM 622 C C . GLY A 1 83 ? -11.597 -11.238 1.028 1.00 86.31 83 GLY A C 1
ATOM 623 O O . GLY A 1 83 ? -11.773 -12.233 0.330 1.00 86.31 83 GLY A O 1
ATOM 624 N N . GLU A 1 84 ? -10.901 -10.178 0.594 1.00 93.50 84 GLU A N 1
ATOM 625 C CA . GLU A 1 84 ? -10.533 -10.019 -0.823 1.00 93.50 84 GLU A CA 1
ATOM 626 C C . GLU A 1 84 ? -9.200 -9.288 -1.062 1.00 93.50 84 GLU A C 1
ATOM 628 O O . GLU A 1 84 ? -8.830 -8.351 -0.353 1.00 93.50 84 GLU A O 1
ATOM 633 N N . ALA A 1 85 ? -8.495 -9.696 -2.121 1.00 93.50 85 ALA A N 1
ATOM 634 C CA . ALA A 1 85 ? -7.351 -8.984 -2.678 1.00 93.50 85 ALA A CA 1
ATOM 635 C C . ALA A 1 85 ? -7.640 -8.594 -4.137 1.00 93.50 85 ALA A C 1
ATOM 637 O O . ALA A 1 85 ? -7.874 -9.465 -4.974 1.00 93.50 85 ALA A O 1
ATOM 638 N N . VAL A 1 86 ? -7.598 -7.296 -4.447 1.00 95.50 86 VAL A N 1
ATOM 639 C CA . VAL A 1 86 ? -7.903 -6.753 -5.779 1.00 95.50 86 VAL A CA 1
ATOM 640 C C . VAL A 1 86 ? -6.648 -6.156 -6.407 1.00 95.50 86 VAL A C 1
ATOM 642 O O . VAL A 1 86 ? -6.095 -5.172 -5.918 1.00 95.50 86 VAL A O 1
ATOM 645 N N . LEU A 1 87 ? -6.214 -6.717 -7.532 1.00 92.94 87 LEU A N 1
ATOM 646 C CA . LEU A 1 87 ? -5.125 -6.170 -8.336 1.00 92.94 87 LEU A CA 1
ATOM 647 C C . LEU A 1 87 ? -5.680 -5.664 -9.664 1.00 92.94 87 LEU A C 1
ATOM 649 O O . LEU A 1 87 ? -6.223 -6.436 -10.451 1.00 92.94 87 LEU A O 1
ATOM 653 N N . SER A 1 88 ? -5.497 -4.374 -9.927 1.00 92.94 88 SER A N 1
ATOM 654 C CA . SER A 1 88 ? -5.689 -3.797 -11.254 1.00 92.94 88 SER A CA 1
ATOM 655 C C . SER A 1 88 ? -4.325 -3.470 -11.841 1.00 92.94 88 SER A C 1
ATOM 657 O O . SER A 1 88 ? -3.535 -2.762 -11.219 1.00 92.94 88 SER A O 1
ATOM 659 N N . HIS A 1 89 ? -4.015 -3.992 -13.024 1.00 87.06 89 HIS A N 1
ATOM 660 C CA . HIS A 1 89 ? -2.725 -3.772 -13.666 1.00 87.06 89 HIS A CA 1
ATOM 661 C C . HIS A 1 89 ? -2.887 -3.640 -15.179 1.00 87.06 89 HIS A C 1
ATOM 663 O O . HIS A 1 89 ? -3.703 -4.336 -15.789 1.00 87.06 89 HIS A O 1
ATOM 669 N N . LYS A 1 90 ? -2.114 -2.737 -15.790 1.00 83.62 90 LYS A N 1
ATOM 670 C CA . LYS A 1 90 ? -2.076 -2.589 -17.243 1.00 83.62 90 LYS A CA 1
ATOM 671 C C . LYS A 1 90 ? -1.232 -3.721 -17.823 1.00 83.62 90 LYS A C 1
ATOM 673 O O . LYS A 1 90 ? -0.104 -3.912 -17.396 1.00 83.62 90 LYS A O 1
ATOM 678 N N . VAL A 1 91 ? -1.729 -4.427 -18.838 1.00 79.50 91 VAL A N 1
ATOM 679 C CA . VAL A 1 91 ? -0.882 -5.356 -19.601 1.00 79.50 91 VAL A CA 1
ATOM 680 C C . VAL A 1 91 ? 0.223 -4.550 -20.284 1.00 79.50 91 VAL A C 1
ATOM 682 O O . VAL A 1 91 ? -0.066 -3.638 -21.061 1.00 79.50 91 VAL A O 1
ATOM 685 N N . ARG A 1 92 ? 1.479 -4.866 -19.967 1.00 71.88 92 ARG A N 1
ATOM 686 C CA . ARG A 1 92 ? 2.654 -4.239 -20.573 1.00 71.88 92 ARG A CA 1
ATOM 687 C C . ARG A 1 92 ? 3.183 -5.160 -21.658 1.00 71.88 92 ARG A C 1
ATOM 689 O O . ARG A 1 92 ? 3.707 -6.231 -21.375 1.00 71.88 92 ARG A O 1
ATOM 696 N N . ASP A 1 93 ? 2.976 -4.758 -22.902 1.00 70.38 93 ASP A N 1
ATOM 697 C CA . ASP A 1 93 ? 3.663 -5.331 -24.050 1.00 70.38 93 ASP A CA 1
ATOM 698 C C . ASP A 1 93 ? 5.067 -4.724 -24.196 1.00 70.38 93 ASP A C 1
ATOM 700 O O . ASP A 1 93 ? 5.443 -3.789 -23.486 1.00 70.38 93 ASP A O 1
ATOM 704 N N . LYS A 1 94 ? 5.860 -5.278 -25.117 1.00 64.12 94 LYS A N 1
ATOM 705 C CA . LYS A 1 94 ? 7.267 -4.907 -25.318 1.00 64.12 94 LYS A CA 1
ATOM 706 C C . LYS A 1 94 ? 7.458 -3.397 -25.549 1.00 64.12 94 LYS A C 1
ATOM 708 O O . LYS A 1 94 ? 8.368 -2.807 -24.983 1.00 64.12 94 LYS A O 1
ATOM 713 N N . GLU A 1 95 ? 6.545 -2.758 -26.285 1.00 61.47 95 GLU A N 1
ATOM 714 C CA . GLU A 1 95 ? 6.566 -1.305 -26.521 1.00 61.47 95 GLU A CA 1
ATOM 715 C C . GLU A 1 95 ? 6.320 -0.480 -25.248 1.00 61.47 95 GLU A C 1
ATOM 717 O O . GLU A 1 95 ? 6.882 0.604 -25.095 1.00 61.47 95 GLU A O 1
ATOM 722 N N . SER A 1 96 ? 5.501 -0.979 -24.318 1.00 59.94 96 SER A N 1
ATOM 723 C CA . SER A 1 96 ? 5.212 -0.294 -23.054 1.00 59.94 96 SER A CA 1
ATOM 724 C C . SER A 1 96 ? 6.385 -0.333 -22.064 1.00 59.94 96 SER A C 1
ATOM 726 O O . SER A 1 96 ? 6.510 0.582 -21.252 1.00 59.94 96 SER A O 1
ATOM 728 N N . VAL A 1 97 ? 7.219 -1.378 -22.112 1.00 60.38 97 VAL A N 1
ATOM 729 C CA . VAL A 1 97 ? 8.403 -1.553 -21.247 1.00 60.38 97 VAL A CA 1
ATOM 730 C C . VAL A 1 97 ? 9.567 -0.678 -21.729 1.00 60.38 97 VAL A C 1
ATOM 732 O O . VAL A 1 97 ? 10.143 0.075 -20.942 1.00 60.38 97 VAL A O 1
ATOM 735 N N . ASP A 1 98 ? 9.820 -0.661 -23.042 1.00 60.91 98 ASP A N 1
ATOM 736 C CA . ASP A 1 98 ? 10.923 0.082 -23.677 1.00 60.91 98 ASP A CA 1
ATOM 737 C C . ASP A 1 98 ? 10.864 1.617 -23.464 1.00 60.91 98 ASP A C 1
ATOM 739 O O . ASP A 1 98 ? 11.846 2.326 -23.707 1.00 60.91 98 ASP A O 1
ATOM 743 N N . LEU A 1 99 ? 9.723 2.162 -23.021 1.00 60.16 99 LEU A N 1
ATOM 744 C CA . LEU A 1 99 ? 9.552 3.587 -22.706 1.00 60.16 99 LEU A CA 1
ATOM 745 C C . LEU A 1 99 ? 10.203 4.016 -21.381 1.00 60.16 99 LEU A C 1
ATOM 747 O O . LEU A 1 99 ? 10.472 5.205 -21.214 1.00 60.16 99 LEU A O 1
ATOM 751 N N . PHE A 1 100 ? 10.442 3.084 -20.453 1.00 57.47 100 PHE A N 1
ATOM 752 C CA . PHE A 1 100 ? 10.931 3.385 -19.100 1.00 57.47 100 PHE A CA 1
ATOM 753 C C . PHE A 1 100 ? 12.359 2.884 -18.828 1.00 57.47 100 PHE A C 1
ATOM 755 O O . PHE A 1 100 ? 12.954 3.294 -17.837 1.00 57.47 100 PHE A O 1
ATOM 762 N N . GLU A 1 101 ? 12.919 2.040 -19.701 1.00 56.75 101 GLU A N 1
ATOM 763 C CA . GLU A 1 101 ? 14.228 1.383 -19.521 1.00 56.75 101 GLU A CA 1
ATOM 764 C C . GLU A 1 101 ? 15.366 1.966 -20.393 1.00 56.75 101 GLU A C 1
ATOM 766 O O . GLU A 1 101 ? 16.371 1.295 -20.624 1.00 56.75 101 GLU A O 1
ATOM 771 N N . LYS A 1 102 ? 15.238 3.204 -20.895 1.00 48.28 102 LYS A N 1
ATOM 772 C CA . LYS A 1 102 ? 16.302 3.869 -21.680 1.00 48.28 102 LYS A CA 1
ATOM 773 C C . LYS A 1 102 ? 17.302 4.649 -20.838 1.00 48.28 102 LYS A C 1
ATOM 775 O O . LYS A 1 102 ? 16.858 5.466 -20.004 1.00 48.28 102 LYS A O 1
#

Nearest PDB structures (foldseek):
  7p9b-assembly1_A  TM=4.233E-01  e=4.258E-01  Providencia stuartii
  5xx1-assembly1_D  TM=4.960E-01  e=2.629E+00  Salmonella enterica subsp. enterica serovar Typhi
  5xx1-assembly1_F  TM=4.967E-01  e=2.629E+00  Salmonella enterica subsp. enterica serovar Typhi
  5xx1-assembly1_G  TM=4.959E-01  e=2.629E+00  Salmonella enterica subsp. enterica serovar Typhi
  4p7m-assembly1_C  TM=2.739E-01  e=1.668E+00  Plasmodium falciparum

InterPro domains:
  IPR019410 Lysine methyltransferase [PF10294] (1-101)
  IPR029063 S-adenosyl-L-methionine-dependent methyltransferase superfamily [G3DSA:3.40.50.150] (1-102)

pLDDT: mean 89.1, std 10.89, range [48.28, 98.12]